Protein AF-A0A7S2Q3I7-F1 (afdb_monomer_lite)

Organism: NCBI:txid1333877

Radius of gyration: 26.49 Å; chains: 1; bounding box: 45×37×111 Å

Secondary structure (DSSP, 8-state):
--PPPP---------------HHHHHHHHHHHHSPPPTT--BS-EEEEEEEESSSSS--TT-EEEEEEEE--EEEPPS-SSSPSP-EEE-----EEETTTTEEPPTTT-SSPPPSS--SS----------PPPPP--------

Sequence (143 aa):
APSAGDAGASGTRGSGAGLSAPGAVQE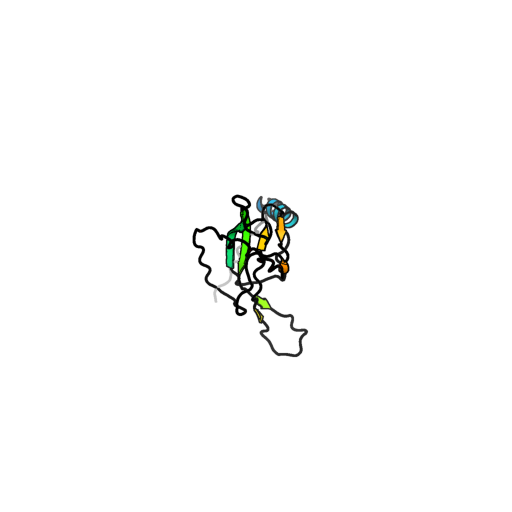EVARRLLADLPGGRMGCQAAALSLPADGGAARLGSDRLCIVVVGGERCIPLTSDFPPPRVQQFASVPVFDVVEGAWVPPERAPVPPLPSPRTAVALCVGAGRVATPPAEKKRSRSQ

Structure (mmCIF, N/CA/C/O backbone):
data_AF-A0A7S2Q3I7-F1
#
_entry.id   AF-A0A7S2Q3I7-F1
#
loop_
_atom_site.group_PDB
_atom_site.id
_atom_site.type_symbol
_atom_site.label_atom_id
_atom_site.label_alt_id
_atom_site.label_comp_id
_atom_site.label_asym_id
_atom_site.label_entity_id
_atom_site.label_seq_id
_atom_site.pdbx_PDB_ins_code
_atom_site.Cartn_x
_atom_site.Cartn_y
_atom_site.Cartn_z
_atom_site.occupancy
_atom_site.B_iso_or_equiv
_atom_site.auth_seq_id
_atom_site.auth_comp_id
_atom_site.auth_asym_id
_atom_site.auth_atom_id
_atom_site.pdbx_PDB_model_num
ATOM 1 N N . ALA A 1 1 ? 0.055 -23.750 -65.148 1.00 53.81 1 ALA A N 1
ATOM 2 C CA . ALA A 1 1 ? -0.214 -22.322 -64.911 1.00 53.81 1 ALA A CA 1
ATOM 3 C C . ALA A 1 1 ? -1.656 -22.019 -65.301 1.00 53.81 1 ALA A C 1
ATOM 5 O O . ALA A 1 1 ? -1.962 -22.126 -66.482 1.00 53.81 1 ALA A O 1
ATOM 6 N N . PRO A 1 2 ? -2.542 -21.716 -64.340 1.00 50.38 2 PRO A N 1
ATOM 7 C CA . PRO A 1 2 ? -3.800 -21.034 -64.601 1.00 50.38 2 PRO A CA 1
ATOM 8 C C . PRO A 1 2 ? -3.778 -19.591 -64.077 1.00 50.38 2 PRO A C 1
ATOM 10 O O . PRO A 1 2 ? -3.129 -19.264 -63.085 1.00 50.38 2 PRO A O 1
ATOM 13 N N . SER A 1 3 ? -4.474 -18.751 -64.831 1.00 49.41 3 SER A N 1
ATOM 14 C CA . SER A 1 3 ? -4.587 -17.299 -64.776 1.00 49.41 3 SER A CA 1
ATOM 15 C C . SER A 1 3 ? -5.439 -16.790 -63.613 1.00 49.41 3 SER A C 1
ATOM 17 O O . SER A 1 3 ? -6.500 -17.343 -63.324 1.00 49.41 3 SER A O 1
ATOM 19 N N . ALA A 1 4 ? -4.990 -15.688 -63.010 1.00 48.94 4 ALA A N 1
ATOM 20 C CA . ALA A 1 4 ? -5.699 -14.926 -61.992 1.00 48.94 4 ALA A CA 1
ATOM 21 C C . ALA A 1 4 ? -6.948 -14.235 -62.569 1.00 48.94 4 ALA A C 1
ATOM 23 O O . ALA A 1 4 ? -6.862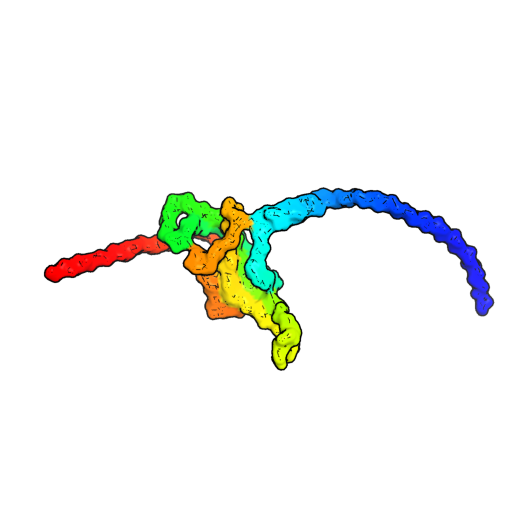 -13.524 -63.570 1.00 48.94 4 ALA A O 1
ATOM 24 N N . GLY A 1 5 ? -8.095 -14.448 -61.921 1.00 52.03 5 GLY A N 1
ATOM 25 C CA . GLY A 1 5 ? -9.299 -13.636 -62.070 1.00 52.03 5 GLY A CA 1
ATOM 26 C C . GLY A 1 5 ? -9.375 -12.655 -60.905 1.00 52.03 5 GLY A C 1
ATOM 27 O O . GLY A 1 5 ? -9.380 -13.072 -59.748 1.00 52.03 5 GLY A O 1
ATOM 28 N N . ASP A 1 6 ? -9.380 -11.369 -61.232 1.00 47.25 6 ASP A N 1
ATOM 29 C CA . ASP A 1 6 ? -9.374 -10.241 -60.307 1.00 47.25 6 ASP A CA 1
ATOM 30 C C . ASP A 1 6 ? -10.823 -9.889 -59.922 1.00 47.25 6 ASP A C 1
ATOM 32 O O . ASP A 1 6 ? -11.645 -9.577 -60.787 1.00 47.25 6 ASP A O 1
ATOM 36 N N . ALA A 1 7 ? -11.160 -9.988 -58.635 1.00 58.00 7 ALA A N 1
ATOM 37 C CA . ALA A 1 7 ? -12.472 -9.634 -58.098 1.00 58.00 7 ALA A CA 1
ATOM 38 C C . ALA A 1 7 ? -12.316 -8.431 -57.166 1.00 58.00 7 ALA A C 1
ATOM 40 O O . ALA A 1 7 ? -11.913 -8.554 -56.008 1.00 58.00 7 ALA A O 1
ATOM 41 N N . GLY A 1 8 ? -12.638 -7.252 -57.697 1.00 48.44 8 GLY A N 1
ATOM 42 C CA . GLY A 1 8 ? -12.696 -6.011 -56.942 1.00 48.44 8 GLY A CA 1
ATOM 43 C C . GLY A 1 8 ? -13.844 -6.009 -55.933 1.00 48.44 8 GLY A C 1
ATOM 44 O O . GLY A 1 8 ? -15.002 -6.223 -56.285 1.00 48.44 8 GLY A O 1
ATOM 45 N N . ALA A 1 9 ? -13.524 -5.682 -54.684 1.00 51.91 9 ALA A N 1
ATOM 46 C CA . ALA A 1 9 ? -14.489 -5.254 -53.682 1.00 51.91 9 ALA A CA 1
ATOM 47 C C . ALA A 1 9 ? -13.970 -3.966 -53.031 1.00 51.91 9 ALA A C 1
ATOM 49 O O . ALA A 1 9 ? -13.095 -3.974 -52.165 1.00 51.91 9 ALA A O 1
ATOM 50 N N . SER A 1 10 ? -14.501 -2.838 -53.503 1.00 52.53 10 SER A N 1
ATOM 51 C CA . SER A 1 10 ? -14.296 -1.512 -52.923 1.00 52.53 10 SER A CA 1
ATOM 52 C C . SER A 1 10 ? -15.066 -1.424 -51.603 1.00 52.53 10 SER A C 1
ATOM 54 O O . SER A 1 10 ? -16.282 -1.246 -51.587 1.00 52.53 10 SER A O 1
ATOM 56 N N . GLY A 1 11 ? -14.358 -1.609 -50.488 1.00 44.59 11 GLY A N 1
ATOM 57 C CA . GLY A 1 11 ? -14.885 -1.416 -49.141 1.00 44.59 11 GLY A CA 1
ATOM 58 C C . GLY A 1 11 ? -14.770 0.046 -48.721 1.00 44.59 11 GLY A C 1
ATOM 59 O O . GLY A 1 11 ? -13.687 0.531 -48.394 1.00 44.59 11 GLY A O 1
ATOM 60 N N . THR A 1 12 ? -15.896 0.752 -48.712 1.00 51.28 12 THR A N 1
ATOM 61 C CA . THR A 1 12 ? -16.047 2.095 -48.144 1.00 51.28 12 THR A CA 1
ATOM 62 C C . THR A 1 12 ? -15.669 2.104 -46.661 1.00 51.28 12 THR A C 1
ATOM 64 O O . THR A 1 12 ? -16.293 1.421 -45.849 1.00 51.28 12 THR A O 1
ATOM 67 N N . ARG A 1 13 ? -14.661 2.906 -46.293 1.00 48.28 13 ARG A N 1
ATOM 68 C CA . ARG A 1 13 ? -14.303 3.187 -44.896 1.00 48.28 13 ARG A CA 1
ATOM 69 C C . ARG A 1 13 ? -15.420 4.004 -44.249 1.00 48.28 13 ARG A C 1
ATOM 71 O O . ARG A 1 13 ? -15.532 5.204 -44.485 1.00 48.28 13 ARG A O 1
ATOM 78 N N . GLY A 1 14 ? -16.234 3.349 -43.427 1.00 45.03 14 GLY A N 1
ATOM 79 C CA . GLY A 1 14 ? -17.113 4.029 -42.485 1.00 45.03 14 GLY A CA 1
ATOM 80 C C . GLY A 1 14 ? -16.267 4.792 -41.470 1.00 45.03 14 GLY A C 1
ATOM 81 O O . GLY A 1 14 ? -15.623 4.191 -40.614 1.00 45.03 14 GLY A O 1
ATOM 82 N N . SER A 1 15 ? -16.254 6.118 -41.592 1.00 56.59 15 SER A N 1
ATOM 83 C CA . SER A 1 15 ? -15.811 7.033 -40.544 1.00 56.59 15 SER A CA 1
ATOM 84 C C . SER A 1 15 ? -16.813 6.937 -39.392 1.00 56.59 15 SER A C 1
ATOM 86 O O . SER A 1 15 ? -17.846 7.604 -39.385 1.00 56.59 15 SER A O 1
ATOM 88 N N . GLY A 1 16 ? -16.554 6.017 -38.463 1.00 44.38 16 GLY A N 1
ATOM 89 C CA . GLY A 1 16 ? -17.278 5.929 -37.205 1.00 44.38 16 GLY A CA 1
ATOM 90 C C . GLY A 1 16 ? -16.906 7.129 -36.347 1.00 44.38 16 GLY A C 1
ATOM 91 O O . GLY A 1 16 ? -15.836 7.151 -35.743 1.00 44.38 16 GLY A O 1
ATOM 92 N N . ALA A 1 17 ? -17.780 8.134 -36.329 1.00 46.16 17 ALA A N 1
ATOM 93 C CA . ALA A 1 17 ? -17.736 9.215 -35.360 1.00 46.16 17 ALA A CA 1
ATOM 94 C C . ALA A 1 17 ? -17.638 8.616 -33.949 1.00 46.16 17 ALA A C 1
ATOM 96 O O . ALA A 1 17 ? -18.440 7.762 -33.564 1.00 46.16 17 ALA A O 1
ATOM 97 N N . GLY A 1 18 ? -16.600 9.038 -33.226 1.00 49.91 18 GLY A N 1
ATOM 98 C CA . GLY A 1 18 ? -16.237 8.539 -31.911 1.00 49.91 18 GLY A CA 1
ATOM 99 C C . GLY A 1 18 ? -17.393 8.630 -30.926 1.00 49.91 18 GLY A C 1
ATOM 100 O O . GLY A 1 18 ? -17.737 9.703 -30.435 1.00 49.91 18 GLY A O 1
ATOM 101 N N . LEU A 1 19 ? -17.952 7.471 -30.596 1.00 49.94 19 LEU A N 1
ATOM 102 C CA . LEU A 1 19 ? -18.675 7.277 -29.354 1.00 49.94 19 LEU A CA 1
ATOM 103 C C . LEU A 1 19 ? -17.622 7.290 -28.246 1.00 49.94 19 LEU A C 1
ATOM 105 O O . LEU A 1 19 ? -16.957 6.284 -28.001 1.00 49.94 19 LEU A O 1
ATOM 109 N N . SER A 1 20 ? -17.420 8.456 -27.626 1.00 53.47 20 SER A N 1
ATOM 110 C CA . SER A 1 20 ? -16.645 8.572 -26.392 1.00 53.47 20 SER A CA 1
ATOM 111 C C . SER A 1 20 ? -17.172 7.544 -25.400 1.00 53.47 20 SER A C 1
ATOM 113 O O . SER A 1 20 ? -18.312 7.638 -24.941 1.00 53.47 20 SER A O 1
ATOM 115 N N . ALA A 1 21 ? -16.354 6.533 -25.113 1.00 57.09 21 ALA A N 1
ATOM 116 C CA . ALA A 1 21 ? -16.704 5.498 -24.163 1.00 57.09 21 ALA A CA 1
ATOM 117 C C . ALA A 1 21 ? -17.021 6.159 -22.807 1.00 57.09 21 ALA A C 1
ATOM 119 O O . ALA A 1 21 ? -16.248 7.015 -22.363 1.00 57.09 21 ALA A O 1
ATOM 120 N N . PRO A 1 22 ? -18.105 5.764 -22.116 1.00 53.66 22 PRO A N 1
ATOM 121 C CA . PRO A 1 22 ? -18.481 6.328 -20.815 1.00 53.66 22 PRO A CA 1
ATOM 122 C C . PRO A 1 22 ? -17.379 6.209 -19.740 1.00 53.66 22 PRO A C 1
ATOM 124 O O . PRO A 1 22 ? -17.438 6.901 -18.727 1.00 53.66 22 PRO A O 1
ATOM 127 N N . GLY A 1 23 ? -16.339 5.400 -19.982 1.00 54.41 23 GLY A N 1
ATOM 128 C CA . GLY A 1 23 ? -15.161 5.287 -19.123 1.00 54.41 23 GLY A CA 1
ATOM 129 C C . GLY A 1 23 ? -14.167 6.453 -19.208 1.00 54.41 23 GLY A C 1
ATOM 130 O O . GLY A 1 23 ? -13.518 6.737 -18.212 1.00 54.41 23 GLY A O 1
ATOM 131 N N . ALA A 1 24 ? -14.066 7.181 -20.327 1.00 62.09 24 ALA A N 1
ATOM 132 C CA . ALA A 1 24 ? -13.018 8.202 -20.490 1.00 62.09 24 ALA A CA 1
ATOM 133 C C . ALA A 1 24 ? -13.221 9.420 -19.569 1.00 62.09 24 ALA A C 1
ATOM 135 O O . ALA A 1 24 ? -12.270 9.969 -19.020 1.00 62.09 24 ALA A O 1
ATOM 136 N N . VAL A 1 25 ? -14.479 9.820 -19.356 1.00 61.97 25 VAL A N 1
ATOM 137 C CA . VAL A 1 25 ? -14.819 10.924 -18.445 1.00 61.97 25 VAL A CA 1
ATOM 138 C C . VAL A 1 25 ? -14.671 10.487 -16.986 1.00 61.97 25 VAL A C 1
ATOM 140 O O . VAL A 1 25 ? -14.196 11.258 -16.159 1.00 61.97 25 VAL A O 1
ATOM 143 N N . GLN A 1 26 ? -15.030 9.240 -16.666 1.00 61.94 26 GLN A N 1
ATOM 144 C CA . GLN A 1 26 ? -14.872 8.680 -15.320 1.00 61.94 26 GLN A CA 1
ATOM 145 C C . GLN A 1 26 ? -13.401 8.481 -14.947 1.00 61.94 26 GLN A C 1
ATOM 147 O O . GLN A 1 26 ? -13.030 8.740 -13.807 1.00 61.94 26 GLN A O 1
ATOM 152 N N . GLU A 1 27 ? -12.559 8.079 -15.898 1.00 64.94 27 GLU A N 1
ATOM 153 C CA . GLU A 1 27 ? -11.118 7.926 -15.700 1.00 64.94 27 GLU A CA 1
ATOM 154 C C . GLU A 1 27 ? -10.432 9.278 -15.478 1.00 64.94 27 GLU A C 1
ATOM 156 O O . GLU A 1 27 ? -9.624 9.412 -14.564 1.00 64.94 27 GLU A O 1
ATOM 161 N N . GLU A 1 28 ? -10.802 10.306 -16.246 1.00 65.06 28 GLU A N 1
ATOM 162 C CA . GLU A 1 28 ? -10.285 11.667 -16.064 1.00 65.06 28 GLU A CA 1
ATOM 163 C C . GLU A 1 28 ? -10.720 12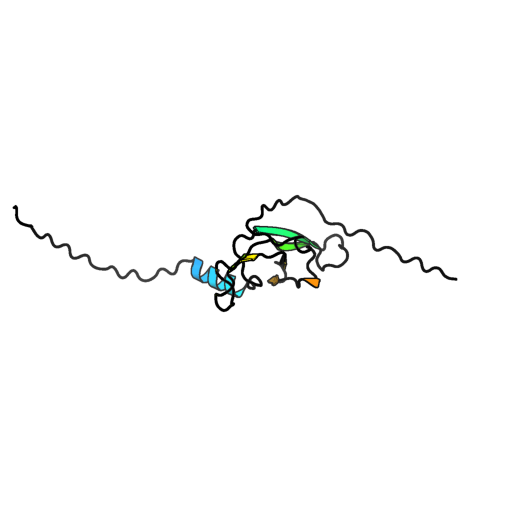.265 -14.715 1.00 65.06 28 GLU A C 1
ATOM 165 O O . GLU A 1 28 ? -9.926 12.898 -14.021 1.00 65.06 28 GLU A O 1
ATOM 170 N N . VAL A 1 29 ? -11.969 12.033 -14.301 1.00 63.19 29 VAL A N 1
ATOM 171 C CA . VAL A 1 29 ? -12.466 12.453 -12.983 1.00 63.19 29 VAL A CA 1
ATOM 172 C C . VAL A 1 29 ? -11.762 11.681 -11.864 1.00 63.19 29 VAL A C 1
ATOM 174 O O . VAL A 1 29 ? -11.322 12.296 -10.899 1.00 63.19 29 VAL A O 1
ATOM 177 N N . ALA A 1 30 ? -11.574 10.367 -11.999 1.00 62.91 30 ALA A N 1
ATOM 178 C CA . ALA A 1 30 ? -10.833 9.563 -11.029 1.00 62.91 30 ALA A CA 1
ATOM 179 C C . ALA A 1 30 ? -9.366 10.008 -10.919 1.00 62.91 30 ALA A C 1
ATOM 181 O O . ALA A 1 30 ? -8.862 10.148 -9.810 1.00 62.91 30 ALA A O 1
ATOM 182 N N . ARG A 1 31 ? -8.705 10.314 -12.044 1.00 62.31 31 ARG A N 1
ATOM 183 C CA . ARG A 1 31 ? -7.340 10.869 -12.066 1.00 62.31 31 ARG A CA 1
ATOM 184 C C . ARG A 1 31 ? -7.239 12.229 -11.389 1.00 62.31 31 ARG A C 1
ATOM 186 O O . ARG A 1 31 ? -6.240 12.509 -10.745 1.00 62.31 31 ARG A O 1
ATOM 193 N N . ARG A 1 32 ? -8.255 13.082 -11.533 1.00 61.09 32 ARG A N 1
ATOM 194 C CA . ARG A 1 32 ? -8.285 14.394 -10.867 1.00 61.09 32 ARG A CA 1
ATOM 195 C C . ARG A 1 32 ? -8.589 14.298 -9.375 1.00 61.09 32 ARG A C 1
ATOM 197 O O . ARG A 1 32 ? -8.227 15.209 -8.639 1.00 61.09 32 ARG A O 1
ATOM 204 N N . LEU A 1 33 ? -9.270 13.236 -8.945 1.00 67.69 33 LEU A N 1
ATOM 205 C CA . LEU A 1 33 ? -9.720 13.059 -7.563 1.00 67.69 33 LEU A CA 1
ATOM 206 C C . LEU A 1 33 ? -8.799 12.172 -6.717 1.00 67.69 33 LEU A C 1
ATOM 208 O O . LEU A 1 33 ? -8.869 12.245 -5.494 1.00 67.69 33 LEU A O 1
ATOM 212 N N . LEU A 1 34 ? -7.951 11.342 -7.329 1.00 79.81 34 LEU A N 1
ATOM 213 C CA . LEU A 1 34 ? -7.075 10.415 -6.615 1.00 79.81 34 LEU A CA 1
ATOM 214 C C . LEU A 1 34 ? -5.613 10.824 -6.774 1.00 79.81 34 LEU A C 1
ATOM 216 O O . LEU A 1 34 ? -5.107 10.941 -7.885 1.00 79.81 34 LEU A O 1
ATOM 220 N N . ALA A 1 35 ? -4.926 11.012 -5.648 1.00 86.25 35 ALA A N 1
ATOM 221 C CA . ALA A 1 35 ? -3.501 11.304 -5.655 1.00 86.25 35 ALA A CA 1
ATOM 222 C C . ALA A 1 35 ? -2.687 10.111 -6.189 1.00 86.25 35 ALA A C 1
ATOM 224 O O . ALA A 1 35 ? -2.908 8.964 -5.790 1.00 86.25 35 ALA A O 1
ATOM 225 N N . ASP A 1 36 ? -1.689 10.392 -7.026 1.00 91.31 36 ASP A N 1
ATOM 226 C CA . ASP A 1 36 ? -0.802 9.374 -7.594 1.00 91.31 36 ASP A CA 1
ATOM 227 C C . ASP A 1 36 ? -0.058 8.577 -6.516 1.00 91.31 36 ASP A C 1
ATOM 229 O O . ASP A 1 36 ? 0.444 9.136 -5.539 1.00 91.31 36 ASP A O 1
ATOM 233 N N . LEU A 1 37 ? 0.068 7.261 -6.721 1.00 91.88 37 LEU A N 1
ATOM 234 C CA . LEU A 1 37 ? 0.813 6.374 -5.827 1.00 91.88 37 LEU A CA 1
ATOM 235 C C . LEU A 1 37 ? 2.296 6.788 -5.748 1.00 91.88 37 LEU A C 1
ATOM 237 O O . LEU A 1 37 ? 3.005 6.704 -6.760 1.00 91.88 37 LEU A O 1
ATOM 241 N N . PRO A 1 38 ? 2.822 7.130 -4.553 1.00 87.75 38 PRO A N 1
ATOM 242 C CA . PRO A 1 38 ? 4.206 7.545 -4.406 1.00 87.75 38 PRO A CA 1
ATOM 243 C C . PRO A 1 38 ? 5.191 6.492 -4.916 1.00 87.75 38 PRO A C 1
ATOM 245 O O . PRO A 1 38 ? 5.258 5.351 -4.440 1.00 87.75 38 PRO A O 1
ATOM 248 N N . GLY A 1 39 ? 5.995 6.917 -5.887 1.00 85.69 39 GLY A N 1
ATOM 249 C CA . GLY A 1 39 ? 7.122 6.167 -6.425 1.00 85.69 39 GLY A CA 1
ATOM 250 C C . GLY A 1 39 ? 6.814 5.255 -7.607 1.00 85.69 39 GLY A C 1
ATOM 251 O O . GLY A 1 39 ? 7.791 4.860 -8.240 1.00 85.69 39 GLY A O 1
ATOM 252 N N . GLY A 1 40 ? 5.535 4.974 -7.907 1.00 90.31 40 GLY A N 1
ATOM 253 C CA . GLY A 1 40 ? 5.091 4.056 -8.967 1.00 90.31 40 GLY A CA 1
ATOM 254 C C . GLY A 1 40 ? 5.643 2.634 -8.796 1.00 90.31 40 GLY A C 1
ATOM 255 O O . GLY A 1 40 ? 6.851 2.423 -8.723 1.00 90.31 40 GLY A O 1
ATOM 256 N N . ARG A 1 41 ? 4.788 1.616 -8.715 1.00 94.50 41 ARG A N 1
ATOM 257 C CA . ARG A 1 41 ? 5.263 0.239 -8.501 1.00 94.50 41 ARG A CA 1
ATOM 258 C C . ARG A 1 41 ? 4.389 -0.788 -9.203 1.00 94.50 41 ARG A C 1
ATOM 260 O O . ARG A 1 41 ? 3.176 -0.629 -9.272 1.00 94.50 41 ARG A O 1
ATOM 267 N N . MET A 1 42 ? 5.028 -1.837 -9.705 1.00 93.88 42 MET A N 1
ATOM 268 C CA . MET A 1 42 ? 4.413 -3.015 -10.314 1.00 93.88 42 MET A CA 1
ATOM 269 C C . MET A 1 42 ? 4.505 -4.201 -9.351 1.00 93.88 42 MET A C 1
ATOM 271 O O . MET A 1 42 ? 5.369 -4.224 -8.474 1.00 93.88 42 MET A O 1
ATOM 275 N N . GLY A 1 43 ? 3.616 -5.186 -9.494 1.00 94.38 43 GLY A N 1
ATOM 276 C CA . GLY A 1 43 ? 3.664 -6.421 -8.699 1.00 94.38 43 GLY A CA 1
ATOM 277 C C . GLY A 1 43 ? 3.416 -6.239 -7.194 1.00 94.38 43 GLY A C 1
ATOM 278 O O . GLY A 1 43 ? 3.726 -7.141 -6.414 1.00 94.38 43 GLY A O 1
ATOM 279 N N . CYS A 1 44 ? 2.889 -5.087 -6.765 1.00 96.56 44 CYS A N 1
ATOM 280 C CA . CYS A 1 44 ? 2.419 -4.880 -5.396 1.00 96.56 44 CYS A CA 1
ATOM 281 C C . CYS A 1 44 ? 1.028 -5.491 -5.188 1.00 96.56 44 CYS A C 1
ATOM 283 O O . CYS A 1 44 ? 0.285 -5.712 -6.143 1.00 96.56 44 CYS A O 1
ATOM 285 N N . GLN A 1 45 ? 0.660 -5.695 -3.927 1.00 96.62 45 GLN A N 1
ATOM 286 C CA . GLN A 1 45 ? -0.718 -5.982 -3.525 1.00 96.62 45 GLN A CA 1
ATOM 287 C C . GLN A 1 45 ? -1.308 -4.776 -2.801 1.00 96.62 45 GLN A C 1
ATOM 289 O O . GLN A 1 45 ? -0.564 -3.973 -2.237 1.00 96.62 45 GLN A O 1
ATOM 294 N N . ALA A 1 46 ? -2.632 -4.661 -2.793 1.00 96.06 46 ALA A N 1
ATOM 295 C CA . ALA A 1 46 ? -3.335 -3.633 -2.041 1.00 96.06 46 ALA A CA 1
ATOM 296 C C . ALA A 1 46 ? -4.497 -4.240 -1.251 1.00 96.06 46 ALA A C 1
ATOM 298 O O . ALA A 1 46 ? -5.146 -5.175 -1.718 1.00 96.06 46 ALA A O 1
ATOM 299 N N . ALA A 1 47 ? -4.767 -3.699 -0.066 1.00 95.94 47 ALA A N 1
ATOM 300 C CA . ALA A 1 47 ? -5.916 -4.073 0.750 1.00 95.94 47 ALA A CA 1
ATOM 301 C C . ALA A 1 47 ? -6.607 -2.839 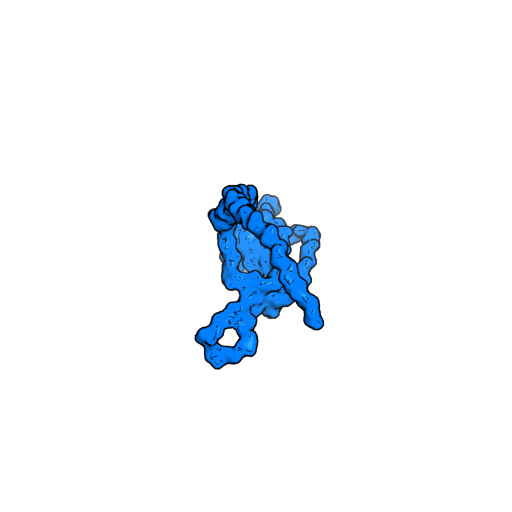1.326 1.00 95.94 47 ALA A C 1
ATOM 303 O O . ALA A 1 47 ? -5.948 -1.885 1.740 1.00 95.94 47 ALA A O 1
ATOM 304 N N . ALA A 1 48 ? -7.936 -2.894 1.392 1.00 94.75 48 ALA A N 1
ATOM 305 C CA . ALA A 1 48 ? -8.738 -1.940 2.141 1.00 94.75 48 ALA A CA 1
ATOM 306 C C . ALA A 1 48 ? -8.798 -2.375 3.611 1.00 94.75 48 ALA A C 1
ATOM 308 O O . ALA A 1 48 ? -9.247 -3.481 3.909 1.00 94.75 48 ALA A O 1
ATOM 309 N N . LEU A 1 49 ? -8.334 -1.519 4.519 1.00 92.19 49 LEU A N 1
ATOM 310 C CA . LEU A 1 49 ? -8.277 -1.777 5.956 1.00 92.19 49 LEU A CA 1
ATOM 311 C C . LEU A 1 49 ? -8.943 -0.638 6.726 1.00 92.19 49 LEU A C 1
ATOM 313 O O . LEU A 1 49 ? -8.849 0.521 6.332 1.00 92.19 49 LEU A O 1
ATOM 317 N N . SER A 1 50 ? -9.570 -0.972 7.852 1.00 90.88 50 SER A N 1
ATOM 318 C CA . SER A 1 50 ? -9.998 0.022 8.838 1.00 90.88 50 SER A CA 1
ATOM 319 C C . SER A 1 50 ? -8.841 0.246 9.809 1.00 90.88 50 SER A C 1
ATOM 321 O O . SER A 1 50 ? -8.507 -0.653 10.582 1.00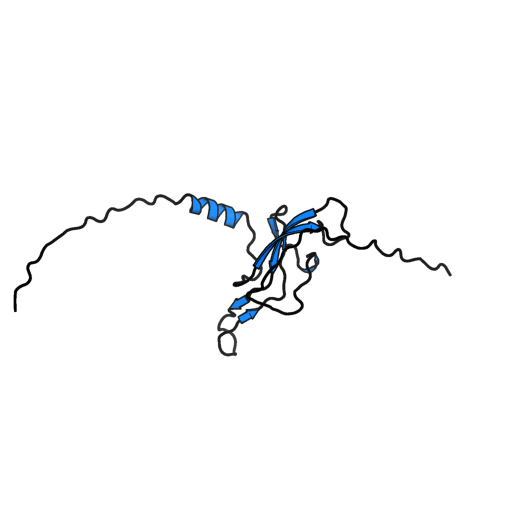 90.88 50 SER A O 1
ATOM 323 N N . LEU A 1 51 ? -8.185 1.402 9.731 1.00 87.56 51 LEU A N 1
ATOM 324 C CA . LEU A 1 51 ? -7.007 1.742 10.535 1.00 87.56 51 LEU A CA 1
ATOM 325 C C . LEU A 1 51 ? -7.329 2.909 11.475 1.00 87.56 51 LEU A C 1
ATOM 327 O O . LEU A 1 51 ? -8.136 3.755 11.103 1.00 87.56 51 LEU A O 1
ATOM 331 N N . PRO A 1 52 ? -6.712 3.012 12.663 1.00 84.19 52 PRO A N 1
ATOM 332 C CA . PRO A 1 52 ? -6.936 4.155 13.545 1.00 84.19 52 PRO A CA 1
ATOM 333 C C . PRO A 1 52 ? -6.625 5.490 12.847 1.00 84.19 52 PRO A C 1
ATOM 335 O O . PRO A 1 52 ? -5.574 5.628 12.219 1.00 84.19 52 PRO A O 1
ATOM 338 N N . ALA A 1 53 ? -7.527 6.469 12.964 1.00 75.12 53 ALA A N 1
ATOM 339 C CA . ALA A 1 53 ? -7.268 7.858 12.595 1.00 75.12 53 ALA A CA 1
ATOM 340 C C . ALA A 1 53 ? -6.129 8.389 13.455 1.00 75.12 53 ALA A C 1
ATOM 342 O O . ALA A 1 53 ? -6.233 8.353 14.681 1.00 75.12 53 ALA A O 1
ATOM 343 N N . ASP A 1 54 ? -5.108 8.923 12.789 1.00 67.50 54 ASP A N 1
ATOM 344 C CA . ASP A 1 54 ? -3.886 9.459 13.374 1.00 67.50 54 ASP A CA 1
ATOM 345 C C . ASP A 1 54 ? -3.062 8.368 14.067 1.00 67.50 54 ASP A C 1
ATOM 347 O O . ASP A 1 54 ? -3.529 7.725 14.997 1.00 67.50 54 ASP A O 1
ATOM 351 N N . GLY A 1 55 ? -1.796 8.178 13.678 1.00 56.41 55 GLY A N 1
ATOM 352 C CA . GLY A 1 55 ? -0.865 7.211 14.293 1.00 56.41 55 GLY A CA 1
ATOM 353 C C . GLY A 1 55 ? -0.581 7.398 15.803 1.00 56.41 55 GLY A C 1
ATOM 354 O O . GLY A 1 55 ? 0.421 6.897 16.306 1.00 56.41 55 GLY A O 1
ATOM 355 N N . GLY A 1 56 ? -1.419 8.147 16.526 1.00 53.31 56 GLY A N 1
ATOM 356 C CA . GLY A 1 56 ? -1.526 8.185 17.977 1.00 53.31 56 GLY A CA 1
ATOM 357 C C . GLY A 1 56 ? -2.489 7.127 18.535 1.00 53.31 56 GLY A C 1
ATOM 358 O O . GLY A 1 56 ? -3.142 6.385 17.810 1.00 53.31 56 GLY A O 1
ATOM 359 N N . ALA A 1 57 ? -2.532 7.032 19.867 1.00 53.72 57 ALA A N 1
ATOM 360 C CA . ALA A 1 57 ? -3.262 5.994 20.596 1.00 53.72 57 ALA A CA 1
ATOM 361 C C . ALA A 1 57 ? -4.693 5.800 20.069 1.00 53.72 57 ALA A C 1
ATOM 363 O O . ALA A 1 57 ? -5.467 6.759 20.020 1.00 53.72 57 ALA A O 1
ATOM 364 N N . ALA A 1 58 ? -5.032 4.553 19.728 1.00 53.91 58 ALA A N 1
ATOM 365 C CA . ALA A 1 58 ? -6.329 4.165 19.198 1.00 53.91 58 ALA A CA 1
ATOM 366 C C . ALA A 1 58 ? -7.437 4.659 20.136 1.00 53.91 58 ALA A C 1
ATOM 368 O O . ALA A 1 58 ? -7.632 4.129 21.234 1.00 53.91 58 ALA A O 1
ATOM 369 N N . ARG A 1 59 ? -8.161 5.700 19.721 1.00 55.22 59 ARG A N 1
ATOM 370 C CA . ARG A 1 59 ? -9.403 6.082 20.386 1.00 55.22 59 ARG A CA 1
ATOM 371 C C . ARG A 1 59 ? -10.493 5.176 19.838 1.00 55.22 59 ARG A C 1
ATOM 373 O O . ARG A 1 59 ? -10.634 5.012 18.630 1.00 55.22 59 ARG A O 1
ATOM 380 N N . LEU A 1 60 ? -11.253 4.558 20.736 1.00 59.28 60 LEU A N 1
ATOM 381 C CA . LEU A 1 60 ? -12.396 3.728 20.360 1.00 59.28 60 LEU A CA 1
ATOM 382 C C . LEU A 1 60 ? -13.315 4.519 19.415 1.00 59.28 60 LEU A C 1
ATOM 384 O O . LEU A 1 60 ? -13.878 5.535 19.813 1.00 59.28 60 LEU A O 1
ATOM 388 N N . GLY A 1 61 ? -13.450 4.043 18.174 1.00 64.31 61 GLY A N 1
ATOM 389 C CA . GLY A 1 61 ? -14.356 4.616 17.174 1.00 64.31 61 GLY A CA 1
ATOM 390 C C . GLY A 1 61 ? -13.730 5.590 16.174 1.00 64.31 61 GLY A C 1
ATOM 391 O O . GLY A 1 61 ? -14.471 6.143 15.371 1.00 64.31 61 GLY A O 1
ATOM 392 N N . SER A 1 62 ? -12.409 5.791 16.176 1.00 73.88 62 SER A N 1
ATOM 393 C CA . SER A 1 62 ? -11.740 6.656 15.197 1.00 73.88 62 SER A CA 1
ATOM 394 C C . SER A 1 62 ? -11.176 5.900 13.990 1.00 73.88 62 SER A C 1
ATOM 396 O O . SER A 1 62 ? -10.242 6.386 13.370 1.00 73.88 62 SER A O 1
ATOM 398 N N . ASP A 1 63 ? -11.689 4.718 13.648 1.00 85.50 63 ASP A N 1
ATOM 399 C CA . ASP A 1 63 ? -11.160 3.952 12.514 1.00 85.50 63 ASP A CA 1
ATOM 400 C C . ASP A 1 63 ? -11.518 4.636 11.179 1.00 85.50 63 ASP A C 1
ATOM 402 O O . ASP A 1 63 ? -12.653 5.070 10.972 1.00 85.50 63 ASP A O 1
ATOM 406 N N . ARG A 1 64 ? -10.559 4.704 10.254 1.00 88.19 64 ARG A N 1
ATOM 407 C CA . ARG A 1 64 ? -10.711 5.227 8.895 1.00 88.19 64 ARG A CA 1
ATOM 408 C C . ARG A 1 64 ? -10.472 4.137 7.872 1.00 88.19 64 ARG A C 1
ATOM 410 O O . ARG A 1 64 ? -9.626 3.262 8.060 1.00 88.19 64 ARG A O 1
ATOM 417 N N . LEU A 1 65 ? -11.227 4.211 6.780 1.00 91.94 65 LEU A N 1
ATOM 418 C CA . LEU A 1 65 ? -11.010 3.355 5.628 1.00 91.94 65 LEU A CA 1
ATOM 419 C C . LEU A 1 65 ? -9.748 3.816 4.901 1.00 91.94 65 LEU A C 1
ATOM 421 O O . LEU A 1 65 ? -9.696 4.923 4.367 1.00 91.94 65 LEU A O 1
ATOM 425 N N . CYS A 1 66 ? -8.759 2.937 4.852 1.00 92.94 66 CYS A N 1
ATOM 426 C CA . CYS A 1 66 ? -7.486 3.197 4.210 1.00 92.94 66 CYS A CA 1
ATOM 427 C C . CYS A 1 66 ? -7.166 2.115 3.179 1.00 92.94 66 CYS A C 1
ATOM 429 O O . CYS A 1 66 ? -7.487 0.942 3.374 1.00 92.94 66 CYS A O 1
ATOM 431 N N . ILE A 1 67 ? -6.474 2.493 2.107 1.00 95.38 67 ILE A N 1
ATOM 432 C CA . ILE A 1 67 ? -5.864 1.548 1.169 1.00 95.38 67 ILE A CA 1
ATOM 433 C C . ILE A 1 67 ? -4.393 1.394 1.531 1.00 95.38 67 ILE A C 1
ATOM 435 O O . ILE A 1 67 ? -3.640 2.364 1.535 1.00 95.38 67 ILE A O 1
ATOM 439 N N . VAL A 1 68 ? -3.976 0.169 1.826 1.00 95.31 68 VAL A N 1
ATOM 440 C CA . VAL A 1 68 ? -2.591 -0.167 2.159 1.00 95.31 68 VAL A CA 1
ATOM 441 C C . VAL A 1 68 ? -1.970 -0.913 0.997 1.00 95.31 68 VAL A C 1
ATOM 443 O O . VAL A 1 68 ? -2.496 -1.945 0.585 1.00 95.31 68 VAL A O 1
ATOM 446 N N . VAL A 1 69 ? -0.847 -0.414 0.485 1.00 96.94 69 VAL A N 1
ATOM 447 C CA . VAL A 1 69 ? -0.121 -1.034 -0.630 1.00 96.94 69 VAL A C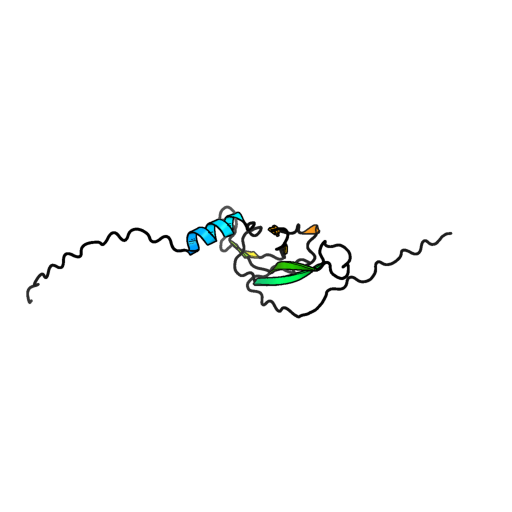A 1
ATOM 448 C C . VAL A 1 69 ? 1.149 -1.694 -0.110 1.00 96.94 69 VAL A C 1
ATOM 450 O O . VAL A 1 69 ? 1.957 -1.058 0.559 1.00 96.94 69 VAL A O 1
ATOM 453 N N . VAL A 1 70 ? 1.352 -2.969 -0.432 1.00 96.81 70 VAL A N 1
ATOM 454 C CA . VAL A 1 70 ? 2.443 -3.787 0.105 1.00 96.81 70 VAL A CA 1
ATOM 455 C C . VAL A 1 70 ? 3.351 -4.286 -1.015 1.00 96.81 70 VAL A C 1
ATOM 457 O O . VAL A 1 70 ? 2.894 -4.855 -2.010 1.00 96.81 70 VAL A O 1
ATOM 460 N N . GLY A 1 71 ? 4.657 -4.100 -0.813 1.00 96.69 71 GLY A N 1
ATOM 461 C CA . GLY A 1 71 ? 5.704 -4.590 -1.704 1.00 96.69 71 GLY A CA 1
ATOM 462 C C . GLY A 1 71 ? 5.730 -3.878 -3.055 1.00 96.69 71 GLY A C 1
ATOM 463 O O . GLY A 1 71 ? 5.479 -2.673 -3.152 1.00 96.69 71 GLY A O 1
ATOM 464 N N . GLY A 1 72 ? 6.043 -4.652 -4.087 1.00 96.38 72 GLY A N 1
ATOM 465 C CA . GLY A 1 72 ? 6.178 -4.219 -5.470 1.00 96.38 72 GLY A CA 1
ATOM 466 C C . GLY A 1 72 ? 7.581 -3.742 -5.814 1.00 96.38 72 GLY A C 1
ATOM 467 O O . GLY A 1 72 ? 8.492 -3.703 -4.981 1.00 96.38 72 GLY A O 1
ATOM 468 N N . GLU A 1 73 ? 7.745 -3.366 -7.073 1.00 95.50 73 GLU A N 1
ATOM 469 C CA . GLU A 1 73 ? 9.025 -2.956 -7.626 1.00 95.50 73 GLU A CA 1
ATOM 470 C C . GLU A 1 73 ? 8.888 -1.938 -8.753 1.00 95.50 73 GLU A C 1
ATOM 472 O O . GLU A 1 73 ? 7.811 -1.752 -9.319 1.00 95.50 73 GLU A O 1
ATOM 477 N N . ARG A 1 74 ? 9.998 -1.287 -9.099 1.00 93.00 74 ARG A N 1
ATOM 478 C CA . ARG A 1 74 ? 10.095 -0.452 -10.297 1.00 93.00 74 ARG A CA 1
ATOM 479 C C . ARG A 1 74 ? 11.395 -0.698 -11.044 1.00 93.00 74 ARG A C 1
ATOM 481 O O . ARG A 1 74 ? 12.423 -0.999 -10.433 1.00 93.00 74 ARG A O 1
ATOM 488 N N . CYS A 1 75 ? 11.363 -0.493 -12.354 1.00 90.44 75 CYS A N 1
ATOM 489 C CA . CYS A 1 75 ? 12.574 -0.453 -13.159 1.00 90.44 75 CYS A CA 1
ATOM 490 C C . CYS A 1 75 ? 13.326 0.855 -12.891 1.00 90.44 75 CYS A C 1
ATOM 492 O O . CYS A 1 75 ? 12.743 1.939 -12.935 1.00 90.44 75 CYS A O 1
ATOM 494 N N . ILE A 1 76 ? 14.623 0.758 -12.612 1.00 85.00 76 ILE A N 1
ATOM 495 C CA . ILE A 1 76 ? 15.500 1.926 -12.520 1.00 85.00 76 ILE A CA 1
ATOM 496 C C . ILE A 1 76 ? 15.943 2.286 -13.947 1.00 85.00 76 ILE A C 1
ATOM 498 O O . ILE A 1 76 ? 16.364 1.385 -14.680 1.00 85.00 76 ILE A O 1
ATOM 502 N N . PRO A 1 77 ? 15.875 3.567 -14.356 1.00 79.44 77 PRO A N 1
ATOM 503 C CA . PRO A 1 77 ? 16.360 4.001 -15.660 1.00 79.44 77 PRO A CA 1
ATOM 504 C C . PRO A 1 77 ? 17.816 3.587 -15.922 1.00 79.44 77 PRO A C 1
ATOM 506 O O . PRO A 1 77 ? 18.655 3.555 -15.017 1.00 79.44 77 PRO A O 1
ATOM 509 N N . LEU A 1 78 ? 18.121 3.324 -17.196 1.00 71.38 78 LEU A N 1
ATOM 510 C CA . LEU A 1 78 ? 19.439 2.900 -17.697 1.00 71.38 78 LEU A CA 1
ATOM 511 C C . LEU A 1 78 ? 20.554 3.946 -17.514 1.00 71.38 78 LEU A C 1
ATOM 513 O O . LEU A 1 78 ? 21.700 3.671 -17.839 1.00 71.38 78 LEU A O 1
ATOM 517 N N . THR A 1 79 ? 20.256 5.124 -16.964 1.00 72.81 79 THR A N 1
ATOM 518 C CA . THR A 1 79 ? 21.217 6.210 -16.705 1.00 72.81 79 THR A CA 1
ATOM 519 C C . THR A 1 79 ? 22.163 5.928 -15.534 1.00 72.81 79 THR A C 1
ATOM 521 O O . THR A 1 79 ? 22.743 6.851 -14.977 1.00 72.81 79 THR A O 1
ATOM 524 N N . SER A 1 80 ? 22.271 4.679 -15.091 1.00 63.72 80 SER A N 1
ATOM 525 C CA . SER A 1 80 ? 23.115 4.288 -13.967 1.00 63.72 80 SER A CA 1
ATOM 526 C C . SER A 1 80 ? 24.172 3.286 -14.457 1.00 63.72 80 SER A C 1
ATOM 528 O O . SER A 1 80 ? 23.867 2.443 -15.296 1.00 63.72 80 SER A O 1
ATOM 530 N N . ASP A 1 81 ? 25.382 3.330 -13.896 1.00 73.25 81 ASP A N 1
ATOM 531 C CA . ASP A 1 81 ? 26.599 2.664 -14.424 1.00 73.25 81 ASP A CA 1
ATOM 532 C C . ASP A 1 81 ? 26.658 1.123 -14.349 1.00 73.25 81 ASP A C 1
ATOM 534 O O . ASP A 1 81 ? 27.572 0.479 -14.849 1.00 73.25 81 ASP A O 1
ATOM 538 N N . PHE A 1 82 ? 25.698 0.495 -13.698 1.00 63.66 82 PHE A N 1
ATOM 539 C CA . PHE A 1 82 ? 25.523 -0.951 -13.584 1.00 63.66 82 PHE A CA 1
ATOM 540 C C . PHE A 1 82 ? 24.654 -1.566 -14.717 1.00 63.66 82 PHE A C 1
ATOM 542 O O . PHE A 1 82 ? 23.789 -0.895 -15.296 1.00 63.66 82 PHE A O 1
ATOM 549 N N . PRO A 1 83 ? 24.814 -2.869 -15.007 1.00 71.56 83 PRO A N 1
ATOM 550 C CA . PRO A 1 83 ? 24.084 -3.557 -16.074 1.00 71.56 83 PRO A CA 1
ATOM 551 C C . PRO A 1 83 ? 22.602 -3.872 -15.739 1.00 71.56 83 PRO A C 1
ATOM 553 O O . PRO A 1 83 ? 22.240 -3.966 -14.564 1.00 71.56 83 PRO A O 1
ATOM 556 N N . PRO A 1 84 ? 21.728 -4.029 -16.757 1.00 76.38 84 PRO A N 1
ATOM 557 C CA . PRO A 1 84 ? 20.315 -4.417 -16.615 1.00 76.38 84 PRO A CA 1
ATOM 558 C C . PRO A 1 84 ? 20.097 -5.925 -16.331 1.00 76.38 84 PRO A C 1
ATOM 560 O O . PRO A 1 84 ? 20.981 -6.725 -16.636 1.00 76.38 84 PRO A O 1
ATOM 563 N N . PRO A 1 85 ? 18.903 -6.335 -15.833 1.00 66.62 85 PRO A N 1
ATOM 564 C CA . PRO A 1 85 ? 17.773 -5.497 -15.426 1.00 66.62 85 PRO A CA 1
ATOM 565 C C . PRO A 1 85 ? 17.944 -4.940 -14.011 1.00 66.62 85 PRO A C 1
ATOM 567 O O . PRO A 1 85 ? 18.377 -5.626 -13.087 1.00 66.62 85 PRO A O 1
ATOM 570 N N . ARG A 1 86 ? 17.555 -3.676 -13.832 1.00 82.75 86 ARG A N 1
ATOM 571 C CA . ARG A 1 86 ? 17.660 -2.986 -12.546 1.00 82.75 86 ARG A CA 1
ATOM 572 C C . ARG A 1 86 ? 16.303 -2.780 -11.956 1.00 82.75 86 ARG A C 1
ATOM 574 O O . ARG A 1 86 ? 15.525 -1.954 -12.429 1.00 82.75 86 ARG A O 1
ATOM 581 N N . VAL A 1 87 ? 16.053 -3.531 -10.908 1.00 89.94 87 VAL A N 1
ATOM 582 C CA . VAL A 1 87 ? 14.779 -3.525 -10.225 1.00 89.94 87 VAL A CA 1
ATOM 583 C C . VAL A 1 87 ? 15.008 -2.993 -8.821 1.00 89.94 87 VAL A C 1
ATOM 585 O O . VAL A 1 87 ? 15.841 -3.507 -8.078 1.00 89.94 87 VAL A O 1
ATOM 588 N N . GLN A 1 88 ? 14.274 -1.945 -8.460 1.00 91.88 88 GLN A N 1
ATOM 589 C CA . GLN A 1 88 ? 14.179 -1.487 -7.083 1.00 91.88 88 GLN A CA 1
ATOM 590 C C . GLN A 1 88 ? 12.913 -2.076 -6.477 1.00 91.88 88 GLN A C 1
ATOM 592 O O . GLN A 1 88 ? 11.812 -1.627 -6.790 1.00 91.88 88 GLN A O 1
ATOM 597 N N . GLN A 1 89 ? 13.076 -3.067 -5.608 1.00 95.25 89 GLN A N 1
ATOM 598 C CA . GLN A 1 89 ? 11.982 -3.571 -4.787 1.00 95.25 89 GLN A CA 1
ATOM 599 C C . GLN A 1 89 ? 11.725 -2.630 -3.612 1.00 95.25 89 GLN A C 1
ATOM 601 O O . GLN A 1 89 ? 12.637 -1.961 -3.115 1.00 95.25 89 GLN A O 1
ATOM 606 N N . PHE A 1 90 ? 10.484 -2.602 -3.139 1.00 96.06 90 PHE A N 1
ATOM 607 C CA . PHE A 1 90 ? 10.078 -1.729 -2.049 1.00 96.06 90 PHE A CA 1
ATOM 608 C C . PHE A 1 90 ? 9.812 -2.503 -0.760 1.00 96.06 90 PHE A C 1
ATOM 610 O O . PHE A 1 90 ? 9.133 -3.528 -0.748 1.00 96.06 90 PHE A O 1
ATOM 617 N N . ALA A 1 91 ? 10.330 -1.964 0.344 1.00 96.88 91 ALA A N 1
ATOM 618 C CA . ALA A 1 91 ? 9.908 -2.321 1.698 1.00 96.88 91 ALA A CA 1
ATOM 619 C C . ALA A 1 91 ? 8.873 -1.332 2.265 1.00 96.88 91 ALA A C 1
ATOM 621 O O . ALA A 1 91 ? 8.243 -1.618 3.279 1.00 96.88 91 ALA A O 1
ATOM 622 N N . SER A 1 92 ? 8.694 -0.165 1.632 1.00 96.06 92 SER A N 1
ATOM 623 C CA . SER A 1 92 ? 7.723 0.835 2.076 1.00 96.06 92 SER A CA 1
ATOM 624 C C . SER A 1 92 ? 6.290 0.372 1.833 1.00 96.06 92 SER A C 1
ATOM 626 O O . SER A 1 92 ? 5.992 -0.220 0.790 1.00 96.06 92 SER A O 1
ATOM 628 N N . VAL A 1 93 ? 5.421 0.699 2.789 1.00 96.25 93 VAL A N 1
ATOM 629 C CA . VAL A 1 93 ? 4.001 0.342 2.800 1.00 96.25 93 VAL A CA 1
ATOM 630 C C . VAL A 1 93 ? 3.174 1.633 2.794 1.00 96.25 93 VAL A C 1
ATOM 632 O O . VAL A 1 93 ? 2.805 2.124 3.860 1.00 96.25 93 VAL A O 1
ATOM 635 N N . PRO A 1 94 ? 2.967 2.275 1.628 1.00 96.06 94 PRO A N 1
ATOM 636 C CA . PRO A 1 94 ? 2.197 3.507 1.579 1.00 96.06 94 PRO A CA 1
ATOM 637 C C . PRO A 1 94 ? 0.727 3.239 1.913 1.00 96.06 94 PRO A C 1
ATOM 639 O O . PRO A 1 94 ? 0.153 2.215 1.530 1.00 96.06 94 PRO A O 1
ATOM 642 N N . VAL A 1 95 ? 0.137 4.187 2.635 1.00 94.81 95 VAL A N 1
ATOM 643 C CA . VAL A 1 95 ? -1.247 4.143 3.108 1.00 94.81 95 VAL A CA 1
ATOM 644 C C . VAL A 1 95 ? -1.979 5.341 2.520 1.00 94.81 95 VAL A C 1
ATOM 646 O O . VAL A 1 95 ? -1.503 6.464 2.644 1.00 94.81 95 VAL A O 1
ATOM 649 N N . PHE A 1 96 ? -3.111 5.110 1.871 1.00 94.50 96 PHE A N 1
ATOM 650 C CA . PHE A 1 96 ? -3.997 6.154 1.365 1.00 94.50 96 PHE A CA 1
ATOM 651 C C . PHE A 1 96 ? -5.216 6.254 2.275 1.00 94.50 96 PHE A C 1
ATOM 653 O O . PHE A 1 96 ? -5.918 5.257 2.448 1.00 94.50 96 PHE A O 1
ATOM 660 N N . ASP A 1 97 ? -5.464 7.424 2.854 1.00 92.31 97 ASP A N 1
ATOM 661 C CA . ASP A 1 97 ? -6.692 7.707 3.596 1.00 92.31 97 ASP A CA 1
ATOM 662 C C . ASP A 1 97 ? -7.791 8.063 2.586 1.00 92.31 97 ASP A C 1
ATOM 664 O O . ASP A 1 97 ? -7.698 9.062 1.872 1.00 92.31 97 ASP A O 1
ATOM 668 N N . VAL A 1 98 ? -8.826 7.222 2.502 1.00 92.06 98 VAL A N 1
ATOM 669 C CA . VAL A 1 98 ? -9.919 7.394 1.532 1.00 92.06 98 VAL A CA 1
ATOM 670 C C . VAL A 1 98 ? -10.770 8.621 1.857 1.00 92.06 98 VAL A C 1
ATOM 672 O O . VAL A 1 98 ? -11.327 9.232 0.949 1.00 92.06 98 VAL A O 1
ATOM 675 N N . VAL A 1 99 ? -10.876 8.988 3.136 1.00 88.25 99 VAL A N 1
ATOM 676 C CA . VAL A 1 99 ? -11.673 10.133 3.587 1.00 88.25 99 VAL A CA 1
ATOM 677 C C . VAL A 1 99 ? -10.950 11.438 3.274 1.00 88.25 99 VAL A C 1
ATOM 679 O O . VAL A 1 99 ? -11.575 12.379 2.792 1.00 88.25 99 VAL A O 1
ATOM 682 N N . GLU A 1 100 ? -9.639 11.495 3.517 1.00 88.31 100 GLU A N 1
ATOM 683 C CA . GLU A 1 100 ? -8.825 12.674 3.183 1.00 88.31 100 GLU A CA 1
ATOM 684 C C . GLU A 1 100 ? -8.465 12.749 1.696 1.00 88.31 100 GLU A C 1
ATOM 686 O O . GLU A 1 100 ? -8.078 13.812 1.212 1.00 88.31 100 GLU A O 1
ATOM 691 N N . GLY A 1 101 ? -8.585 11.639 0.963 1.00 90.69 101 GLY A N 1
ATOM 692 C CA . GLY A 1 101 ? -8.187 11.558 -0.441 1.00 90.69 101 GLY A CA 1
ATOM 693 C C . GLY A 1 101 ? -6.677 11.730 -0.634 1.00 90.69 101 GLY A C 1
ATOM 694 O O . GLY A 1 101 ? -6.238 12.201 -1.683 1.00 90.69 101 GLY A O 1
ATOM 695 N N . ALA A 1 102 ? -5.878 11.381 0.378 1.00 91.88 102 ALA A N 1
ATOM 696 C CA . ALA A 1 102 ? -4.455 11.690 0.431 1.00 91.88 102 ALA A CA 1
ATOM 697 C C . ALA A 1 102 ? -3.608 10.514 0.934 1.00 91.88 102 ALA A C 1
ATOM 699 O O . ALA A 1 102 ? -4.048 9.662 1.708 1.00 91.88 102 ALA A O 1
ATOM 700 N N . TRP A 1 103 ? -2.345 10.490 0.505 1.00 93.62 103 TRP A N 1
ATOM 701 C CA . TRP A 1 103 ? -1.350 9.554 1.024 1.00 93.62 103 TRP A CA 1
ATOM 702 C C . TRP A 1 103 ? -0.873 9.998 2.405 1.00 93.62 103 TRP A C 1
ATOM 704 O O . TRP A 1 103 ? -0.397 11.119 2.580 1.00 93.62 103 TRP A O 1
ATOM 714 N N . VAL A 1 104 ? -0.963 9.094 3.377 1.00 92.25 104 VAL A N 1
ATOM 715 C CA . VAL A 1 104 ? -0.488 9.313 4.741 1.00 92.25 104 VAL A CA 1
ATOM 716 C C . VAL A 1 104 ? 1.044 9.407 4.729 1.00 92.25 104 VAL A C 1
ATOM 718 O O . VAL A 1 104 ? 1.702 8.523 4.165 1.00 92.25 104 VAL A O 1
ATOM 721 N N . PRO A 1 105 ? 1.639 10.436 5.362 1.00 91.75 105 PRO A N 1
ATOM 722 C CA . PRO A 1 105 ? 3.087 10.549 5.477 1.00 91.75 105 PRO A CA 1
ATOM 723 C C . PRO A 1 105 ? 3.713 9.314 6.155 1.00 91.75 105 PRO A C 1
ATOM 725 O O . PRO A 1 105 ? 3.147 8.819 7.136 1.00 91.75 105 PRO A O 1
ATOM 728 N N . PRO A 1 106 ? 4.871 8.806 5.685 1.00 89.88 106 PRO A N 1
ATOM 729 C CA . PRO A 1 106 ? 5.477 7.576 6.204 1.00 89.88 106 PRO A CA 1
ATOM 730 C C . PRO A 1 106 ? 5.703 7.567 7.722 1.00 89.88 106 PRO A C 1
ATOM 732 O O . PRO A 1 106 ? 5.549 6.534 8.362 1.00 89.88 106 PRO A O 1
ATOM 735 N N . GLU A 1 107 ? 6.031 8.714 8.310 1.00 88.31 107 GLU A N 1
ATOM 736 C CA . GLU A 1 107 ? 6.261 8.896 9.745 1.00 88.31 107 GLU A CA 1
ATOM 737 C C . GLU A 1 107 ? 4.981 8.845 10.595 1.00 88.31 107 GLU A C 1
ATOM 739 O O . GLU A 1 107 ? 5.059 8.704 11.814 1.00 88.31 107 GLU A O 1
ATOM 744 N N . ARG A 1 108 ? 3.807 8.951 9.961 1.00 87.38 108 ARG A N 1
ATOM 745 C CA . ARG A 1 108 ? 2.484 8.836 10.599 1.00 87.38 108 ARG A CA 1
ATOM 746 C C . ARG A 1 108 ? 1.745 7.557 10.218 1.00 87.38 108 ARG A C 1
ATOM 748 O O . ARG A 1 108 ? 0.678 7.297 10.772 1.00 87.38 108 ARG A O 1
ATOM 755 N N . ALA A 1 109 ? 2.272 6.785 9.269 1.00 88.81 109 ALA A N 1
ATOM 756 C CA . ALA A 1 109 ? 1.618 5.583 8.785 1.00 88.81 109 ALA A CA 1
ATOM 757 C C . ALA A 1 109 ? 1.521 4.536 9.916 1.00 88.81 109 ALA A C 1
ATOM 759 O O . ALA A 1 109 ? 2.533 4.197 10.529 1.00 88.81 109 ALA A O 1
ATOM 760 N N . PRO A 1 110 ? 0.326 3.982 10.191 1.00 86.75 110 PRO A N 1
ATOM 761 C CA . PRO A 1 110 ? 0.136 3.009 11.270 1.00 86.75 110 PRO A CA 1
ATOM 762 C C . PRO A 1 110 ? 0.684 1.616 10.923 1.00 86.75 110 PRO A C 1
ATOM 764 O O . PRO A 1 110 ? 0.739 0.739 11.783 1.00 86.75 110 PRO A O 1
ATOM 767 N N . VAL A 1 111 ? 1.066 1.394 9.661 1.00 90.44 111 VAL A N 1
ATOM 768 C CA . VAL A 1 111 ? 1.618 0.127 9.180 1.00 90.44 111 VAL A CA 1
ATOM 769 C C . VAL A 1 111 ? 3.132 0.281 9.021 1.00 90.44 111 VAL A C 1
ATOM 771 O O . VAL A 1 111 ? 3.569 1.122 8.230 1.00 90.44 111 VAL A O 1
ATOM 774 N N . PRO A 1 112 ? 3.949 -0.506 9.745 1.00 92.88 112 PRO A N 1
ATOM 775 C CA . PRO A 1 112 ? 5.396 -0.428 9.618 1.00 92.88 112 PRO A CA 1
ATOM 776 C C . PRO A 1 112 ? 5.856 -0.921 8.235 1.00 92.88 112 PRO A C 1
ATOM 778 O O . PRO A 1 112 ? 5.150 -1.694 7.577 1.00 92.88 112 PRO A O 1
ATOM 781 N N . PRO A 1 113 ? 7.059 -0.523 7.787 1.00 95.31 113 PRO A N 1
ATOM 782 C CA . PRO A 1 113 ? 7.646 -1.076 6.576 1.00 95.31 113 PRO A CA 1
ATOM 783 C C . PRO A 1 113 ? 7.876 -2.588 6.709 1.00 95.31 113 PRO A C 1
ATOM 785 O O . PRO A 1 113 ? 8.030 -3.130 7.806 1.00 95.31 113 PRO A O 1
ATOM 788 N N . LEU A 1 114 ? 7.954 -3.271 5.568 1.00 95.56 114 LEU A N 1
ATOM 789 C CA . LEU A 1 114 ? 8.342 -4.675 5.519 1.00 95.56 114 LEU A CA 1
ATOM 790 C C . LEU A 1 114 ? 9.774 -4.852 6.054 1.00 95.56 114 LEU A C 1
ATOM 792 O O . LEU A 1 114 ? 10.636 -4.014 5.783 1.00 95.56 114 LEU A O 1
ATOM 796 N N . PRO A 1 115 ? 10.082 -5.980 6.722 1.00 96.44 115 PRO A N 1
ATOM 797 C CA . PRO A 1 115 ? 11.432 -6.255 7.221 1.00 96.44 115 PRO A CA 1
ATOM 798 C C . PRO A 1 115 ? 12.464 -6.394 6.094 1.00 96.44 115 PRO A C 1
ATOM 800 O O . PRO A 1 115 ? 13.665 -6.294 6.321 1.00 96.44 115 PRO A O 1
ATOM 803 N N . SER A 1 116 ? 12.007 -6.655 4.868 1.00 95.69 116 SER A N 1
ATOM 804 C CA . SER A 1 116 ? 12.848 -6.691 3.678 1.00 95.69 116 SER A CA 1
ATOM 805 C C . SER A 1 116 ? 12.032 -6.321 2.434 1.00 95.69 116 SER A C 1
ATOM 807 O O . SER A 1 116 ? 10.829 -6.596 2.404 1.00 95.69 116 SER A O 1
ATOM 809 N N . PRO A 1 117 ? 12.650 -5.714 1.404 1.00 96.62 117 PRO A N 1
ATOM 810 C CA . PRO A 1 117 ? 11.969 -5.416 0.147 1.00 96.62 117 PRO A CA 1
ATOM 811 C C . PRO A 1 117 ? 11.451 -6.684 -0.537 1.00 96.62 117 PRO A C 1
ATOM 813 O O . PRO A 1 117 ? 12.142 -7.709 -0.547 1.00 96.62 117 PRO A O 1
ATOM 816 N N . ARG A 1 118 ? 10.234 -6.627 -1.090 1.00 95.38 118 ARG A N 1
ATOM 817 C CA . ARG A 1 118 ? 9.592 -7.763 -1.769 1.00 95.38 118 ARG A CA 1
ATOM 818 C C . ARG A 1 118 ? 8.711 -7.300 -2.925 1.00 95.38 118 ARG A C 1
ATOM 820 O O . ARG A 1 118 ? 8.011 -6.299 -2.813 1.00 95.38 118 ARG A O 1
ATOM 827 N N . THR A 1 119 ? 8.689 -8.087 -3.993 1.00 95.44 119 THR A N 1
ATOM 828 C CA . THR A 1 119 ? 7.704 -8.019 -5.084 1.00 95.44 119 THR A CA 1
ATOM 829 C C . THR A 1 119 ? 6.832 -9.276 -5.060 1.00 95.44 119 THR A C 1
ATOM 831 O O . THR A 1 119 ? 7.209 -10.250 -4.407 1.00 95.44 119 THR A O 1
ATOM 834 N N . ALA A 1 120 ? 5.690 -9.265 -5.753 1.00 91.44 120 ALA A N 1
ATOM 835 C CA . ALA A 1 120 ? 4.813 -10.430 -5.916 1.00 91.44 120 ALA A CA 1
ATOM 836 C C . ALA A 1 120 ? 4.453 -11.121 -4.583 1.00 91.44 120 ALA A C 1
ATOM 838 O O . ALA A 1 120 ? 4.507 -12.343 -4.448 1.00 91.44 120 ALA A O 1
ATOM 839 N N . VAL A 1 121 ? 4.118 -10.319 -3.570 1.00 90.81 121 VAL A N 1
ATOM 840 C CA . VAL A 1 121 ? 3.732 -10.824 -2.246 1.00 90.81 121 VAL A CA 1
ATOM 841 C C . VAL A 1 121 ? 2.335 -11.445 -2.278 1.00 90.81 121 VAL A C 1
ATOM 843 O O . VAL A 1 121 ? 1.473 -11.002 -3.034 1.00 90.81 121 VAL A O 1
ATOM 846 N N . ALA A 1 122 ? 2.089 -12.422 -1.406 1.00 92.50 122 ALA A N 1
ATOM 847 C CA . ALA A 1 122 ? 0.736 -12.829 -1.044 1.00 92.50 122 ALA A CA 1
ATOM 848 C C . ALA A 1 122 ? 0.285 -12.011 0.173 1.00 92.50 122 ALA A C 1
ATOM 850 O O . ALA A 1 122 ? 1.002 -11.946 1.174 1.00 92.50 122 ALA A O 1
ATOM 851 N N . LEU A 1 123 ? -0.883 -11.375 0.081 1.00 91.88 123 LEU A N 1
ATOM 852 C CA . LEU A 1 123 ? -1.451 -10.566 1.157 1.00 91.88 123 LEU A CA 1
ATOM 853 C C . LEU A 1 123 ? -2.696 -11.255 1.717 1.00 91.88 123 LEU A C 1
ATOM 855 O O . LEU A 1 123 ? -3.651 -11.504 0.986 1.00 91.88 123 LEU A O 1
ATOM 859 N N . CYS A 1 124 ? -2.689 -11.531 3.020 1.00 92.62 124 CYS A N 1
ATOM 860 C CA . CYS A 1 124 ? -3.836 -12.077 3.740 1.00 92.62 124 CYS A CA 1
ATOM 861 C C . CYS A 1 124 ? -4.393 -11.010 4.684 1.00 92.62 124 CYS A C 1
ATOM 863 O O . CYS A 1 124 ? -3.640 -10.413 5.454 1.00 92.62 124 CYS A O 1
ATOM 865 N N . VAL A 1 125 ? -5.708 -10.794 4.650 1.00 90.69 125 VAL A N 1
ATOM 866 C CA . VAL A 1 125 ? -6.397 -9.836 5.522 1.00 90.69 125 VAL A CA 1
ATOM 867 C C . VAL A 1 125 ? -7.277 -10.605 6.499 1.00 90.69 125 VAL A C 1
ATOM 869 O O . VAL A 1 125 ? -8.206 -11.298 6.093 1.00 90.69 125 VAL A O 1
ATOM 872 N N . GLY A 1 126 ? -6.965 -10.497 7.789 1.00 87.88 126 GLY A N 1
ATOM 873 C CA . GLY A 1 126 ? -7.795 -11.024 8.870 1.00 87.88 126 GLY A CA 1
ATOM 874 C C . GLY A 1 126 ? -8.675 -9.929 9.465 1.00 87.88 126 GLY A C 1
ATOM 875 O O . GLY A 1 126 ? -8.242 -8.785 9.595 1.00 87.88 126 GLY A O 1
ATOM 876 N N . ALA A 1 127 ? -9.901 -10.277 9.855 1.00 83.00 127 ALA A N 1
ATOM 877 C CA . ALA A 1 127 ? -10.759 -9.364 10.599 1.00 83.00 127 ALA A CA 1
ATOM 878 C C . ALA A 1 127 ? -10.243 -9.203 12.039 1.00 83.00 127 ALA A C 1
ATOM 880 O O . ALA A 1 127 ? -9.954 -10.185 12.721 1.00 83.00 127 ALA A O 1
ATOM 881 N N . GLY A 1 128 ? -10.151 -7.963 12.512 1.00 81.00 128 GLY A N 1
ATOM 882 C CA . GLY A 1 128 ? -9.710 -7.650 13.867 1.00 81.00 128 GLY A CA 1
ATOM 883 C C . GLY A 1 128 ? -9.597 -6.146 14.091 1.00 81.00 128 GLY A C 1
ATOM 884 O O . GLY A 1 128 ? -9.679 -5.365 13.146 1.00 81.00 128 GLY A O 1
ATOM 885 N N . ARG A 1 129 ? -9.419 -5.736 15.350 1.00 73.50 129 ARG A N 1
ATOM 886 C CA . ARG A 1 129 ? -9.117 -4.346 15.715 1.00 73.50 129 ARG A CA 1
ATOM 887 C C . ARG A 1 129 ? -7.735 -4.274 16.341 1.00 73.50 129 ARG A C 1
ATOM 889 O O . ARG A 1 129 ? -7.420 -5.066 17.228 1.00 73.50 129 ARG A O 1
ATOM 896 N N . VAL A 1 130 ? -6.931 -3.314 15.898 1.00 67.50 130 VAL A N 1
ATOM 897 C CA . VAL A 1 130 ? -5.634 -3.030 16.514 1.00 67.50 130 VAL A CA 1
ATOM 898 C C . VAL A 1 130 ? -5.878 -2.146 17.733 1.00 67.50 130 VAL A C 1
ATOM 900 O O . VAL A 1 130 ? -6.287 -0.996 17.602 1.00 67.50 130 VAL A O 1
ATOM 903 N N . ALA A 1 131 ? -5.648 -2.688 18.926 1.00 66.19 131 ALA A N 1
ATOM 904 C CA . ALA A 1 131 ? -5.652 -1.915 20.160 1.00 66.19 131 ALA A CA 1
ATOM 905 C C . ALA A 1 131 ? -4.214 -1.517 20.508 1.00 66.19 131 ALA A C 1
ATOM 907 O O . ALA A 1 131 ? -3.346 -2.379 20.644 1.00 66.19 131 ALA A O 1
ATOM 908 N N . THR A 1 132 ? -3.949 -0.221 20.680 1.00 61.44 132 THR A N 1
ATOM 909 C CA . THR A 1 132 ? -2.693 0.217 21.301 1.00 61.44 132 THR A CA 1
ATOM 910 C C . THR A 1 132 ? -2.739 -0.087 22.799 1.00 61.44 132 THR A C 1
ATOM 912 O O . THR A 1 132 ? -3.744 0.244 23.437 1.00 61.44 132 THR A O 1
ATOM 915 N N . PRO A 1 133 ? -1.682 -0.678 23.388 1.00 58.62 133 PRO A N 1
ATOM 916 C CA . PRO A 1 133 ? -1.619 -0.859 24.831 1.00 58.62 133 PRO A CA 1
ATOM 917 C C . PRO A 1 133 ? -1.702 0.508 25.536 1.00 58.62 133 PRO A C 1
ATOM 919 O O . PRO A 1 133 ? -1.225 1.510 24.993 1.00 58.62 133 PRO A O 1
ATOM 922 N N . PRO A 1 134 ? -2.329 0.584 26.723 1.00 59.44 134 PRO A N 1
ATOM 923 C CA . PRO A 1 134 ? -2.467 1.838 27.453 1.00 59.44 134 PRO A CA 1
ATOM 924 C C . PRO A 1 134 ? -1.090 2.449 27.734 1.00 59.44 134 PRO A C 1
ATOM 926 O O . PRO A 1 134 ? -0.165 1.746 28.137 1.00 59.44 134 PRO A O 1
ATOM 929 N N . ALA A 1 135 ? -0.966 3.764 27.525 1.00 64.12 135 ALA A N 1
ATOM 930 C CA . ALA A 1 135 ? 0.277 4.492 27.757 1.00 64.12 135 ALA A CA 1
ATOM 931 C C . ALA A 1 135 ? 0.770 4.267 29.194 1.00 64.12 135 ALA A C 1
ATOM 933 O O . ALA A 1 135 ? 0.043 4.504 30.164 1.00 64.12 135 ALA A O 1
ATOM 934 N N . GLU A 1 136 ? 2.009 3.802 29.326 1.00 64.94 136 GLU A N 1
ATOM 935 C CA . GLU A 1 136 ? 2.621 3.517 30.615 1.00 64.94 136 GLU A CA 1
ATOM 936 C C . GLU A 1 136 ? 2.730 4.825 31.418 1.00 64.94 136 GLU A C 1
ATOM 938 O O . GLU A 1 136 ? 3.458 5.754 31.053 1.00 64.94 136 GLU A O 1
ATOM 943 N N . LYS A 1 137 ? 1.958 4.944 32.508 1.00 66.06 137 LYS A N 1
ATOM 944 C CA . LYS A 1 137 ? 2.062 6.089 33.421 1.00 66.06 137 LYS A CA 1
ATOM 945 C C . LYS A 1 137 ? 3.460 6.064 34.036 1.00 66.06 137 LYS A C 1
ATOM 947 O O . LYS A 1 137 ? 3.708 5.271 34.943 1.00 66.06 137 LYS A O 1
ATOM 952 N N . LYS A 1 138 ? 4.353 6.955 33.587 1.00 63.38 138 LYS A N 1
ATOM 953 C CA . LYS A 1 138 ? 5.617 7.247 34.278 1.00 63.38 138 LYS A CA 1
ATOM 954 C C . LYS A 1 138 ? 5.292 7.593 35.731 1.00 63.38 138 LYS A C 1
ATOM 956 O O . LYS A 1 138 ? 4.831 8.692 36.026 1.00 63.38 138 LYS A O 1
ATOM 961 N N . ARG A 1 139 ? 5.499 6.639 36.642 1.00 68.62 139 ARG A N 1
ATOM 962 C CA . ARG A 1 139 ? 5.459 6.898 38.081 1.00 68.62 139 ARG A CA 1
ATOM 963 C C . ARG A 1 139 ? 6.618 7.839 38.384 1.00 68.62 139 ARG A C 1
ATOM 965 O O . ARG A 1 139 ? 7.770 7.412 38.390 1.00 68.62 139 ARG A O 1
ATOM 972 N N . SER A 1 140 ? 6.318 9.117 38.598 1.00 72.25 140 SER A N 1
ATOM 973 C CA . SER A 1 140 ? 7.281 10.064 39.145 1.00 72.25 140 SER A CA 1
ATOM 974 C C . SER A 1 140 ? 7.686 9.557 40.527 1.00 72.25 140 SER A C 1
ATOM 976 O O . SER A 1 140 ? 6.889 9.593 41.464 1.00 72.25 140 SER A O 1
ATOM 978 N N . ARG A 1 141 ? 8.903 9.025 40.654 1.00 70.56 141 ARG A N 1
ATOM 979 C CA . ARG A 1 141 ? 9.516 8.831 41.967 1.00 70.56 141 ARG A CA 1
ATOM 980 C C . ARG A 1 141 ? 9.872 10.218 42.492 1.00 70.56 141 ARG A C 1
ATOM 982 O O . ARG A 1 141 ? 10.856 10.800 42.056 1.00 70.56 141 ARG A O 1
ATOM 989 N N . SER A 1 142 ? 9.035 10.748 43.373 1.00 70.00 142 SER A N 1
ATOM 990 C CA . SER A 1 142 ? 9.423 11.807 44.298 1.00 70.00 142 SER A CA 1
ATOM 991 C C . SER A 1 142 ? 10.482 11.228 45.241 1.00 70.00 142 SER A C 1
ATOM 993 O O . SER A 1 142 ? 10.180 10.283 45.975 1.00 70.00 142 SER A O 1
ATOM 995 N N . GLN A 1 143 ? 11.717 11.722 45.128 1.00 62.78 143 GLN A N 1
ATOM 996 C CA . GLN A 1 143 ? 12.735 11.624 46.177 1.00 62.78 143 GLN A CA 1
ATOM 997 C C . GLN A 1 143 ? 12.567 12.793 47.139 1.00 62.78 143 GLN A C 1
ATOM 999 O O . GLN A 1 143 ? 12.185 13.882 46.650 1.00 62.78 143 GLN A O 1
#

Foldseek 3Di:
DDDDDDDDDDDDDPPPDDPPDPVVVVVVVCVVLADDDPPDFDQKDKDWDFDADWLDFRDPPRTFTKIKIAKGWDADDPPDPDDDRDIDIFQQIWIAGPVVSDIDDSVGDNDDGHPDGDGNDDDDDDDDDDGDDPDDPPPPPDD

pLDDT: mean 77.07, std 17.11, range [44.38, 96.94]